Protein AF-J9A8Z2-F1 (afdb_monomer_lite)

Organism: Wuchereria bancrofti (NCBI:txid6293)

Structure (mmCIF, N/CA/C/O backbone):
data_AF-J9A8Z2-F1
#
_entry.id   AF-J9A8Z2-F1
#
loop_
_atom_site.group_PDB
_atom_site.id
_atom_site.type_symbol
_atom_site.label_atom_id
_atom_site.label_alt_id
_atom_site.label_comp_id
_atom_site.label_asym_id
_atom_site.label_entity_id
_atom_site.label_seq_id
_atom_site.pdbx_PDB_ins_code
_atom_site.Cartn_x
_atom_site.Cartn_y
_atom_site.Cartn_z
_atom_site.occupancy
_atom_site.B_iso_or_equiv
_atom_site.auth_seq_id
_atom_site.auth_comp_id
_atom_site.auth_asym_id
_atom_site.auth_atom_id
_atom_site.pdbx_PDB_model_num
ATOM 1 N N . GLY A 1 1 ? 14.173 1.093 8.887 1.00 64.44 1 GLY A N 1
ATOM 2 C CA . GLY A 1 1 ? 15.597 1.394 9.077 1.00 64.44 1 GLY A CA 1
ATOM 3 C C . GLY A 1 1 ? 15.784 2.889 9.036 1.00 64.44 1 GLY A C 1
ATOM 4 O O . GLY A 1 1 ? 14.804 3.608 8.850 1.00 64.44 1 GLY A O 1
ATOM 5 N N . LEU A 1 2 ? 17.013 3.344 9.239 1.00 72.69 2 LEU A N 1
ATOM 6 C CA . LEU A 1 2 ? 17.373 4.749 9.066 1.00 72.69 2 LEU A CA 1
ATOM 7 C C . LEU A 1 2 ? 17.427 5.085 7.563 1.00 72.69 2 LEU A C 1
ATOM 9 O O . LEU A 1 2 ? 17.555 4.171 6.751 1.00 72.69 2 LEU A O 1
ATOM 13 N N . PRO A 1 3 ? 17.362 6.365 7.156 1.00 69.50 3 PRO A N 1
ATOM 14 C CA . PRO A 1 3 ? 17.478 6.742 5.742 1.00 69.50 3 PRO A CA 1
ATOM 15 C C . PRO A 1 3 ? 18.733 6.178 5.055 1.00 69.50 3 PRO A C 1
ATOM 17 O O . PRO A 1 3 ? 18.664 5.742 3.911 1.00 69.50 3 PRO A O 1
ATOM 20 N N . ASN A 1 4 ? 19.849 6.109 5.788 1.00 74.50 4 ASN A N 1
ATOM 21 C CA . ASN A 1 4 ? 21.128 5.587 5.294 1.00 74.50 4 ASN A CA 1
ATOM 22 C C . ASN A 1 4 ? 21.299 4.073 5.523 1.00 74.50 4 ASN A C 1
ATOM 24 O O . ASN A 1 4 ? 22.294 3.496 5.095 1.00 74.50 4 ASN A O 1
ATOM 28 N N . ASP A 1 5 ? 20.340 3.431 6.192 1.00 78.69 5 ASP A N 1
ATOM 29 C CA . ASP A 1 5 ? 20.295 1.984 6.398 1.00 78.69 5 ASP A CA 1
ATOM 30 C C . ASP A 1 5 ? 18.834 1.501 6.353 1.00 78.69 5 ASP A C 1
ATOM 32 O O . ASP A 1 5 ? 18.181 1.325 7.396 1.00 78.69 5 ASP A O 1
ATOM 36 N N . PRO A 1 6 ? 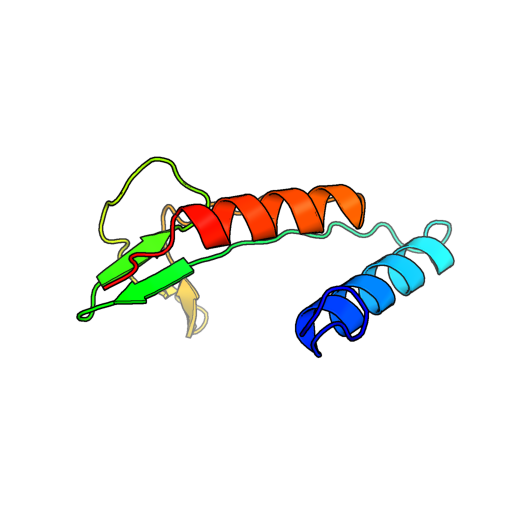18.263 1.371 5.139 1.00 78.31 6 PRO A N 1
ATOM 37 C CA . PRO A 1 6 ? 16.864 1.025 4.982 1.00 78.31 6 PRO A CA 1
ATOM 38 C C . PRO A 1 6 ? 16.570 -0.345 5.591 1.00 78.31 6 PRO A C 1
ATOM 40 O O . PRO A 1 6 ? 17.360 -1.284 5.517 1.00 78.31 6 PRO A O 1
ATOM 43 N N . GLY A 1 7 ? 15.391 -0.467 6.197 1.00 84.00 7 GLY A N 1
ATOM 44 C CA . GLY A 1 7 ? 14.938 -1.737 6.756 1.00 84.00 7 GLY A CA 1
ATOM 45 C C . GLY A 1 7 ? 14.610 -2.750 5.662 1.00 84.00 7 GLY A C 1
ATOM 46 O O . GLY A 1 7 ? 14.528 -2.412 4.480 1.00 84.00 7 GLY A O 1
ATOM 47 N N . ILE A 1 8 ? 14.348 -3.990 6.077 1.00 85.88 8 ILE A N 1
ATOM 48 C CA . ILE A 1 8 ? 14.066 -5.091 5.151 1.00 85.88 8 ILE A CA 1
ATOM 49 C C . ILE A 1 8 ? 12.921 -4.767 4.185 1.00 85.88 8 ILE A C 1
ATOM 51 O O . ILE A 1 8 ? 13.082 -4.953 2.988 1.00 85.88 8 ILE A O 1
ATOM 55 N N . TYR A 1 9 ? 11.830 -4.160 4.665 1.00 81.06 9 TYR A N 1
ATOM 56 C CA . TYR A 1 9 ? 10.675 -3.844 3.820 1.00 81.06 9 TYR A CA 1
ATOM 57 C C . TYR A 1 9 ? 11.017 -2.850 2.695 1.00 81.06 9 TYR A C 1
ATOM 59 O O . TYR A 1 9 ? 10.622 -3.052 1.551 1.00 81.06 9 TYR A O 1
ATOM 67 N N . GLN A 1 10 ? 11.812 -1.817 2.993 1.00 79.94 10 GLN A N 1
ATOM 68 C CA . GLN A 1 10 ? 12.266 -0.829 2.009 1.00 79.94 10 GLN A CA 1
ATOM 69 C C . GLN A 1 10 ? 13.165 -1.487 0.961 1.00 79.94 10 GLN A C 1
ATOM 71 O O . GLN A 1 10 ? 12.959 -1.293 -0.234 1.00 79.94 10 GLN A O 1
ATOM 76 N N . ARG A 1 11 ? 14.125 -2.314 1.397 1.00 86.00 11 ARG A N 1
ATOM 77 C CA . ARG A 1 11 ? 15.024 -3.049 0.495 1.00 86.00 11 ARG A CA 1
ATOM 78 C C . ARG A 1 11 ? 14.246 -4.022 -0.395 1.00 86.00 11 ARG A C 1
ATOM 80 O O . ARG A 1 11 ? 14.474 -4.050 -1.599 1.00 86.00 11 ARG A O 1
ATOM 87 N N . SER A 1 12 ? 13.295 -4.768 0.166 1.00 89.12 12 SER A N 1
ATOM 88 C CA . SER A 1 12 ? 12.439 -5.694 -0.583 1.00 89.12 12 SER A CA 1
ATOM 89 C C . SER A 1 12 ? 11.627 -4.984 -1.664 1.00 89.12 12 SER A C 1
ATOM 91 O O . SER A 1 12 ? 11.579 -5.466 -2.791 1.00 89.12 12 SER A O 1
ATOM 93 N N . LEU A 1 13 ? 11.046 -3.821 -1.356 1.00 86.69 13 LEU A N 1
ATOM 94 C CA . LEU A 1 13 ? 10.301 -3.019 -2.329 1.00 86.69 13 LEU A CA 1
ATOM 95 C C . LEU A 1 13 ? 11.214 -2.492 -3.445 1.00 86.69 13 LEU A C 1
ATOM 97 O O . LEU A 1 13 ? 10.870 -2.622 -4.615 1.00 86.69 13 LEU A O 1
ATOM 101 N N . ILE A 1 14 ? 12.412 -1.995 -3.115 1.00 85.06 14 ILE A N 1
ATOM 102 C CA . ILE A 1 14 ? 13.415 -1.592 -4.119 1.00 85.06 14 ILE A CA 1
ATOM 103 C C . ILE A 1 14 ? 13.732 -2.755 -5.066 1.00 85.06 14 ILE A C 1
ATOM 105 O O . ILE A 1 14 ? 13.718 -2.595 -6.286 1.00 85.06 14 ILE A O 1
ATOM 109 N N . HIS A 1 15 ? 13.994 -3.939 -4.511 1.00 90.50 15 HIS A N 1
ATOM 110 C CA . HIS A 1 15 ? 14.292 -5.121 -5.312 1.00 90.50 15 HIS A CA 1
ATOM 111 C C . HIS A 1 15 ? 13.106 -5.562 -6.177 1.00 90.50 15 HIS A C 1
ATOM 113 O O . HIS A 1 15 ? 13.328 -5.926 -7.331 1.00 90.50 15 HIS A O 1
ATOM 119 N N . LEU A 1 16 ? 11.875 -5.504 -5.657 1.00 91.25 16 LEU A N 1
ATOM 120 C CA . LEU A 1 16 ? 10.658 -5.838 -6.399 1.00 91.25 16 LEU A CA 1
ATOM 121 C C . LEU A 1 16 ? 10.496 -4.944 -7.633 1.00 91.25 16 LEU A C 1
ATOM 123 O O . LEU A 1 16 ? 10.342 -5.456 -8.739 1.00 91.25 16 LEU A O 1
ATOM 127 N N . PHE A 1 17 ? 10.598 -3.624 -7.457 1.00 89.31 17 PHE A N 1
ATOM 128 C CA . PHE A 1 17 ? 10.473 -2.671 -8.562 1.00 89.31 17 PHE A CA 1
ATOM 129 C C . PHE A 1 17 ? 11.600 -2.810 -9.584 1.00 89.31 17 PHE A C 1
ATOM 131 O O . PHE A 1 17 ? 11.346 -2.725 -10.782 1.00 89.31 17 PHE A O 1
ATOM 138 N N . ARG A 1 18 ? 12.833 -3.092 -9.141 1.00 89.94 18 ARG A N 1
ATOM 139 C CA . ARG A 1 18 ? 13.942 -3.387 -10.058 1.00 89.94 18 ARG A CA 1
ATOM 140 C C . ARG A 1 18 ? 13.632 -4.602 -10.939 1.00 89.94 18 ARG A C 1
ATOM 142 O O . ARG A 1 18 ? 13.801 -4.520 -12.148 1.00 89.94 18 ARG A O 1
ATOM 149 N N . ILE A 1 19 ? 13.164 -5.704 -10.347 1.00 91.19 19 ILE A N 1
ATOM 150 C CA . ILE A 1 19 ? 12.837 -6.934 -11.089 1.00 91.19 19 ILE A CA 1
ATOM 151 C C . ILE A 1 19 ? 11.683 -6.698 -12.063 1.00 91.19 19 ILE A C 1
ATOM 153 O O . ILE A 1 19 ? 11.758 -7.154 -13.201 1.00 91.19 19 ILE A O 1
ATOM 157 N N . ALA A 1 20 ? 10.637 -5.989 -11.627 1.00 90.25 20 ALA A N 1
ATOM 158 C CA . ALA A 1 20 ? 9.524 -5.629 -12.497 1.00 90.25 20 ALA A CA 1
ATOM 159 C C . ALA A 1 20 ? 10.028 -4.829 -13.705 1.00 90.25 20 ALA A C 1
ATOM 161 O O . ALA A 1 20 ? 9.726 -5.190 -14.837 1.00 90.25 20 ALA A O 1
ATOM 162 N N . ASN A 1 21 ? 10.886 -3.829 -13.466 1.00 88.06 21 ASN A N 1
A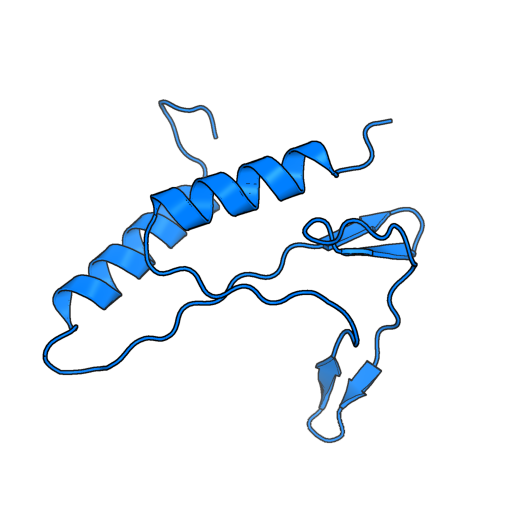TOM 163 C CA . ASN A 1 21 ? 11.465 -2.991 -14.512 1.00 88.06 21 ASN A CA 1
ATOM 164 C C . ASN A 1 21 ? 12.352 -3.772 -15.501 1.00 88.06 21 ASN A C 1
ATOM 166 O O . ASN A 1 21 ? 12.287 -3.550 -16.705 1.00 88.06 21 ASN A O 1
ATOM 170 N N . GLU A 1 22 ? 13.169 -4.706 -15.006 1.00 92.56 22 GLU A N 1
ATOM 171 C CA . GLU A 1 22 ? 14.046 -5.557 -15.829 1.00 92.56 22 GLU A CA 1
ATOM 172 C C . GLU A 1 22 ? 13.279 -6.484 -16.783 1.00 92.56 22 GLU A C 1
ATOM 174 O O . GLU A 1 22 ? 13.855 -6.960 -17.757 1.00 92.56 22 GLU A O 1
ATOM 179 N N . ARG A 1 23 ? 11.994 -6.738 -16.513 1.00 92.94 23 ARG A N 1
ATOM 180 C CA . ARG A 1 23 ? 11.142 -7.671 -17.263 1.00 92.94 23 ARG A CA 1
ATOM 181 C C . ARG A 1 23 ? 9.963 -6.994 -17.964 1.00 92.94 23 ARG A C 1
ATOM 183 O O . ARG A 1 23 ? 9.094 -7.697 -18.469 1.00 92.94 23 ARG A O 1
ATOM 190 N N . LEU A 1 24 ? 9.934 -5.660 -18.025 1.00 87.38 24 LEU A N 1
ATOM 191 C CA . LEU A 1 24 ? 8.806 -4.898 -18.588 1.00 87.38 24 LEU A CA 1
ATOM 192 C C . LEU A 1 24 ? 8.483 -5.245 -20.045 1.00 87.38 24 LEU A C 1
ATOM 194 O O . LEU A 1 24 ? 7.348 -5.074 -20.464 1.00 87.38 24 LEU A O 1
ATOM 198 N N . ASN A 1 25 ? 9.459 -5.722 -20.821 1.00 91.56 25 ASN A N 1
ATOM 199 C CA . ASN A 1 25 ? 9.230 -6.105 -22.218 1.00 91.56 25 ASN A CA 1
ATOM 200 C C . ASN A 1 25 ? 8.564 -7.484 -22.366 1.00 91.56 25 ASN A C 1
ATOM 202 O O . ASN A 1 25 ? 8.055 -7.793 -23.440 1.00 91.56 25 ASN A O 1
ATOM 206 N N . ASP A 1 26 ? 8.581 -8.301 -21.309 1.00 94.12 26 ASP A N 1
ATOM 207 C CA . ASP A 1 26 ? 8.103 -9.686 -21.327 1.00 94.12 26 ASP A CA 1
ATOM 208 C C . ASP A 1 26 ? 6.841 -9.881 -20.474 1.00 94.12 26 ASP A C 1
ATOM 210 O O . ASP A 1 26 ? 6.038 -10.776 -20.743 1.00 94.12 26 ASP A O 1
ATOM 214 N N . ILE A 1 27 ? 6.687 -9.092 -19.402 1.00 93.12 27 ILE A N 1
ATOM 215 C CA . ILE A 1 27 ? 5.625 -9.241 -18.404 1.00 93.12 27 ILE A CA 1
ATOM 216 C C . ILE A 1 27 ? 5.136 -7.863 -17.951 1.00 93.12 27 ILE A C 1
ATOM 218 O O . ILE A 1 27 ? 5.907 -7.056 -17.429 1.00 93.12 27 ILE A O 1
ATOM 222 N N . ASP A 1 28 ? 3.822 -7.658 -18.035 1.00 89.25 28 ASP A N 1
ATOM 223 C CA . ASP A 1 28 ? 3.152 -6.510 -17.432 1.00 89.25 28 ASP A CA 1
ATOM 224 C C . ASP A 1 28 ? 2.924 -6.742 -15.934 1.00 89.25 28 ASP A C 1
ATOM 226 O O . ASP A 1 28 ? 2.198 -7.650 -15.516 1.00 89.25 28 ASP A O 1
ATOM 230 N N . TYR A 1 29 ? 3.535 -5.896 -15.106 1.00 90.50 29 TYR A N 1
ATOM 231 C CA . TYR A 1 29 ? 3.366 -5.925 -13.656 1.00 90.50 29 TYR A CA 1
ATOM 232 C C . TYR A 1 29 ? 2.403 -4.830 -13.200 1.00 90.50 29 TYR A C 1
ATOM 234 O O . TYR A 1 29 ? 2.578 -3.659 -13.521 1.00 90.50 29 TYR A O 1
ATOM 242 N N . THR A 1 30 ? 1.432 -5.197 -12.364 1.00 92.19 30 THR A N 1
ATOM 243 C CA . THR A 1 30 ? 0.693 -4.240 -11.529 1.00 92.19 30 THR A CA 1
ATOM 244 C C . THR A 1 30 ? 1.116 -4.441 -10.084 1.00 92.19 30 THR A C 1
ATOM 246 O O . THR A 1 30 ? 0.972 -5.537 -9.541 1.00 92.19 30 THR A O 1
ATOM 249 N N . ILE A 1 31 ? 1.657 -3.392 -9.466 1.00 92.06 31 ILE A N 1
ATOM 250 C CA . ILE A 1 31 ? 2.061 -3.408 -8.061 1.00 92.06 31 ILE A CA 1
ATOM 251 C C . ILE A 1 31 ? 1.099 -2.517 -7.285 1.00 92.06 31 ILE A C 1
ATOM 253 O O . ILE A 1 31 ? 0.876 -1.359 -7.644 1.00 92.06 31 ILE A O 1
ATOM 257 N N . SER A 1 32 ? 0.552 -3.056 -6.200 1.00 93.56 32 SER A N 1
ATOM 258 C CA . SER A 1 32 ? 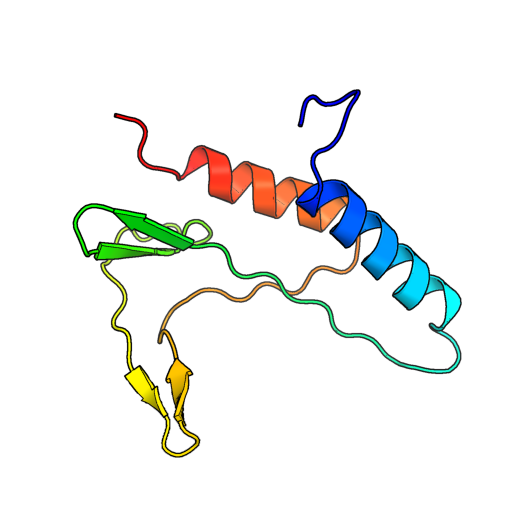-0.375 -2.337 -5.333 1.00 93.56 32 SER A CA 1
ATOM 259 C C . SER A 1 32 ? 0.038 -2.448 -3.868 1.00 93.56 32 SER A C 1
ATOM 261 O O . SER A 1 32 ? 0.632 -3.440 -3.446 1.00 93.56 32 SER A O 1
ATOM 263 N N . ILE A 1 33 ? -0.289 -1.423 -3.082 1.00 93.06 33 ILE A N 1
ATOM 264 C CA . ILE A 1 33 ? -0.017 -1.341 -1.648 1.00 93.06 33 ILE A CA 1
ATOM 265 C C . ILE A 1 33 ? -1.309 -1.043 -0.891 1.00 93.06 33 ILE A C 1
ATOM 267 O O . ILE A 1 33 ? -2.064 -0.138 -1.238 1.00 93.06 33 ILE A O 1
ATOM 271 N N . SER A 1 34 ? -1.497 -1.764 0.209 1.00 93.88 34 SER A N 1
ATOM 272 C CA . SER A 1 34 ? -2.423 -1.431 1.289 1.00 93.88 34 SER A CA 1
ATOM 273 C C . SER A 1 34 ? -1.644 -1.342 2.598 1.00 93.88 34 SER A C 1
ATOM 275 O O . SER A 1 34 ? -0.717 -2.126 2.816 1.00 93.88 34 SER A O 1
ATOM 277 N N . MET A 1 35 ? -2.020 -0.428 3.490 1.00 93.81 35 MET A N 1
ATOM 278 C CA . MET A 1 35 ? -1.363 -0.272 4.788 1.00 93.81 35 MET A CA 1
ATOM 279 C C . MET A 1 35 ? -2.416 -0.081 5.877 1.00 93.81 35 MET A C 1
ATOM 281 O O . MET A 1 35 ? -3.261 0.801 5.777 1.00 93.81 35 MET A O 1
ATOM 285 N N . LEU A 1 36 ? -2.357 -0.905 6.922 1.00 94.44 36 LEU A N 1
ATOM 286 C CA . LEU A 1 36 ? -3.295 -0.875 8.041 1.00 94.44 36 LEU A CA 1
ATOM 287 C C . LEU A 1 36 ? -2.568 -0.973 9.380 1.00 94.44 36 LEU A C 1
ATOM 289 O O . LEU A 1 36 ? -1.426 -1.433 9.455 1.00 94.44 36 LEU A O 1
ATOM 293 N N . GLU A 1 37 ? -3.249 -0.564 10.442 1.00 93.75 37 GLU A N 1
ATOM 294 C CA . GLU A 1 37 ? -2.871 -0.859 11.821 1.00 93.75 37 GLU A CA 1
ATOM 295 C C . GLU A 1 37 ? -3.962 -1.679 12.507 1.00 93.75 37 GLU A C 1
ATOM 297 O O . GLU A 1 37 ? -5.150 -1.533 12.214 1.00 93.75 37 GLU A O 1
ATOM 302 N N . ILE A 1 38 ? -3.539 -2.525 13.444 1.00 92.75 38 ILE A N 1
ATOM 303 C CA . ILE A 1 38 ? -4.424 -3.184 14.399 1.00 92.75 38 ILE A CA 1
ATOM 304 C C . ILE A 1 38 ? -4.100 -2.590 15.762 1.00 92.75 38 ILE A C 1
ATOM 306 O O . ILE A 1 38 ? -2.994 -2.765 16.273 1.00 92.75 38 ILE A O 1
ATOM 310 N N . TYR A 1 39 ? -5.052 -1.863 16.334 1.00 89.56 39 TYR A N 1
ATOM 311 C CA . TYR A 1 39 ? -4.899 -1.215 17.630 1.00 89.56 39 TYR A CA 1
ATOM 312 C C . TYR A 1 39 ? -6.166 -1.400 18.460 1.00 89.56 39 TYR A C 1
ATOM 314 O O . TYR A 1 39 ? -7.259 -1.057 18.009 1.00 89.56 39 TYR A O 1
ATOM 322 N N . ASN A 1 40 ? -6.020 -1.930 19.679 1.00 90.44 40 ASN A N 1
ATOM 323 C CA . ASN A 1 40 ? -7.137 -2.272 20.567 1.00 90.44 40 ASN A CA 1
ATOM 324 C C . ASN A 1 40 ? -8.238 -3.075 19.844 1.00 90.44 40 ASN A C 1
ATOM 326 O O . ASN A 1 40 ? -9.403 -2.677 19.835 1.00 90.44 40 ASN A O 1
ATOM 330 N N . GLU A 1 41 ? -7.819 -4.134 19.142 1.00 90.06 41 GLU A N 1
ATOM 331 C CA . GLU A 1 41 ? -8.680 -5.024 18.341 1.00 90.06 41 GLU A CA 1
ATOM 332 C C . GLU A 1 41 ? -9.470 -4.328 17.216 1.00 90.06 41 GLU A C 1
ATOM 334 O O . GLU A 1 41 ? -10.376 -4.912 16.624 1.00 90.06 41 GLU A O 1
ATOM 339 N N . LYS A 1 42 ? -9.112 -3.083 16.879 1.00 91.38 42 LYS A N 1
ATOM 340 C CA . LYS A 1 42 ? -9.681 -2.344 15.752 1.00 91.38 42 LYS A CA 1
ATOM 341 C C . LYS A 1 42 ? -8.694 -2.289 14.605 1.00 91.38 42 LYS A C 1
ATOM 343 O O . LYS A 1 42 ? -7.522 -1.977 14.805 1.00 91.38 42 LYS A O 1
ATOM 348 N N . ILE A 1 43 ? -9.196 -2.530 13.404 1.00 94.25 43 ILE A N 1
ATOM 349 C CA . ILE A 1 43 ? -8.440 -2.430 12.162 1.00 94.25 43 ILE A CA 1
ATOM 350 C C . ILE A 1 43 ? -8.721 -1.080 11.558 1.00 94.25 43 ILE A C 1
ATOM 352 O O . ILE A 1 43 ? -9.877 -0.696 11.380 1.00 94.25 43 ILE A O 1
ATOM 356 N N . ARG A 1 44 ? -7.660 -0.362 11.229 1.00 94.56 44 ARG A N 1
ATOM 357 C CA . ARG A 1 44 ? -7.761 0.946 10.602 1.00 94.56 44 ARG A CA 1
ATOM 358 C C . ARG A 1 44 ? -6.883 0.987 9.381 1.00 94.56 44 ARG A C 1
ATOM 360 O O . ARG A 1 44 ? -5.721 0.595 9.428 1.00 94.56 44 ARG A O 1
ATOM 367 N N . ASP A 1 45 ? -7.455 1.490 8.305 1.00 95.75 45 ASP A N 1
ATOM 368 C CA . ASP A 1 45 ? -6.711 1.816 7.106 1.00 95.75 45 ASP A CA 1
ATOM 369 C C . ASP A 1 45 ? -5.868 3.070 7.357 1.00 95.75 45 ASP A C 1
ATOM 371 O O . ASP A 1 45 ? -6.394 4.134 7.681 1.00 95.75 45 ASP A O 1
ATOM 375 N N . LEU A 1 46 ? -4.551 2.934 7.215 1.00 96.06 46 LEU A N 1
ATOM 376 C CA . LEU A 1 46 ? -3.599 4.025 7.410 1.00 96.06 46 LEU A CA 1
ATOM 377 C C . LEU A 1 46 ? -3.503 4.944 6.186 1.00 96.06 46 LEU A C 1
ATOM 379 O O . LEU A 1 46 ? -2.945 6.035 6.278 1.00 96.06 46 LEU A O 1
ATOM 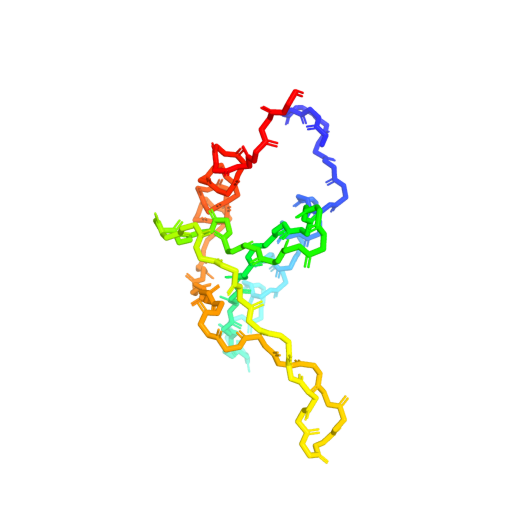383 N N . LEU A 1 47 ? -4.033 4.537 5.036 1.00 95.62 47 LEU A N 1
ATOM 384 C CA . LEU A 1 47 ? -4.023 5.305 3.792 1.00 95.62 47 LEU A CA 1
ATOM 385 C C . LEU A 1 47 ? -5.341 6.049 3.554 1.00 95.62 47 LEU A C 1
ATOM 387 O O . LEU A 1 47 ? -5.380 6.964 2.722 1.00 95.62 47 LEU A O 1
ATOM 391 N N . SER A 1 48 ? -6.392 5.703 4.294 1.00 93.12 48 SER A N 1
ATOM 392 C CA . SER A 1 48 ? -7.675 6.404 4.299 1.00 93.12 48 SER A CA 1
ATOM 393 C C . SER A 1 48 ? -7.654 7.640 5.201 1.00 93.12 48 SER A C 1
ATOM 395 O O . SER A 1 48 ? -6.942 7.705 6.200 1.00 93.12 48 SER A O 1
ATOM 397 N N . ASN A 1 49 ? -8.485 8.630 4.867 1.00 87.31 49 ASN A N 1
ATOM 398 C CA . ASN A 1 49 ? -8.769 9.755 5.766 1.00 87.31 49 ASN A CA 1
ATOM 399 C C . ASN A 1 49 ? -9.790 9.371 6.857 1.00 87.31 49 ASN A C 1
ATOM 401 O O . ASN A 1 49 ? -9.991 10.117 7.814 1.00 87.31 49 ASN A O 1
ATOM 405 N N . SER A 1 50 ? -10.461 8.225 6.705 1.00 86.81 50 SER A N 1
ATOM 406 C CA . SER A 1 50 ? -11.412 7.700 7.679 1.00 86.81 50 SER A CA 1
ATOM 407 C C . SER A 1 50 ? -10.696 6.918 8.779 1.00 86.81 50 SER A C 1
ATOM 409 O O . SER A 1 50 ? -9.784 6.146 8.509 1.00 86.81 50 SER A O 1
ATOM 411 N N . LYS A 1 51 ? -11.162 7.061 10.024 1.00 83.69 51 LYS A N 1
ATOM 412 C CA . LYS A 1 51 ? -10.682 6.284 11.185 1.00 83.69 51 LYS A CA 1
ATOM 413 C C . LYS A 1 51 ? -11.638 5.153 11.576 1.00 83.69 51 LYS A C 1
ATOM 415 O O . LYS A 1 51 ? -11.629 4.697 12.725 1.00 83.69 51 LYS A O 1
ATOM 420 N N . ASN A 1 52 ? -12.496 4.741 10.643 1.00 90.69 52 ASN A N 1
ATOM 421 C CA . ASN A 1 52 ? -13.468 3.679 10.866 1.00 90.69 52 ASN A CA 1
ATOM 422 C C . ASN A 1 52 ? -12.767 2.357 11.179 1.00 90.69 52 ASN A C 1
ATOM 424 O O . ASN A 1 52 ? -11.707 2.055 10.636 1.00 90.69 52 ASN A O 1
ATOM 428 N N . ASN A 1 53 ? -13.392 1.569 12.053 1.00 95.25 53 ASN A N 1
ATOM 429 C CA . ASN A 1 53 ? -12.989 0.188 12.257 1.00 95.25 53 ASN A CA 1
ATOM 430 C C . ASN A 1 53 ? -13.428 -0.637 11.042 1.00 95.25 53 ASN A C 1
ATOM 432 O O . ASN A 1 53 ? -14.628 -0.702 10.768 1.00 95.25 53 ASN A O 1
ATOM 436 N N . LEU A 1 54 ? -12.483 -1.241 10.327 1.00 96.12 54 LEU A N 1
ATOM 437 C CA . LEU A 1 54 ? -12.788 -2.097 9.184 1.00 96.12 54 LEU A CA 1
ATOM 438 C C . LEU A 1 54 ? -13.116 -3.527 9.643 1.00 96.12 54 LEU A C 1
ATOM 440 O O . LEU A 1 54 ? -12.443 -4.055 10.531 1.00 96.12 54 LEU A O 1
ATOM 444 N N . PRO A 1 55 ? -14.140 -4.174 9.060 1.00 94.56 55 PRO A N 1
ATOM 445 C CA . PRO A 1 55 ? -14.443 -5.568 9.356 1.00 94.56 55 PRO A CA 1
ATOM 446 C C . PRO A 1 55 ? -13.433 -6.511 8.682 1.00 94.56 55 PRO A C 1
ATOM 448 O O . PRO A 1 55 ? -12.983 -6.246 7.571 1.00 94.56 55 PRO A O 1
ATOM 451 N N . ILE A 1 56 ? -13.148 -7.652 9.316 1.00 92.31 56 ILE A N 1
ATOM 452 C CA . ILE A 1 56 ? -12.506 -8.807 8.666 1.00 92.31 56 ILE A CA 1
ATOM 453 C C . ILE A 1 56 ? -13.588 -9.782 8.220 1.00 92.31 56 ILE A C 1
ATOM 455 O O . ILE A 1 56 ? -14.532 -10.056 8.965 1.00 92.31 56 ILE A O 1
ATOM 459 N N . ARG A 1 57 ? -13.428 -10.358 7.030 1.00 91.75 57 ARG A N 1
ATOM 460 C CA . ARG A 1 57 ? -14.241 -11.472 6.536 1.00 91.75 57 ARG A CA 1
ATOM 461 C C . ARG A 1 57 ? -13.325 -12.581 6.031 1.00 91.75 57 ARG A C 1
ATOM 463 O O . ARG A 1 57 ? -12.229 -12.312 5.560 1.00 91.75 57 ARG A O 1
ATOM 470 N N . ILE A 1 58 ? -13.773 -13.828 6.128 1.00 88.81 58 ILE A N 1
ATOM 471 C CA . ILE A 1 58 ? -13.138 -14.951 5.431 1.00 88.81 58 ILE A CA 1
ATOM 472 C C . ILE A 1 58 ? -14.000 -15.228 4.204 1.00 88.81 58 ILE A C 1
ATOM 474 O O . ILE A 1 58 ? -15.193 -15.508 4.334 1.00 88.81 58 ILE A O 1
ATOM 478 N N . GLY A 1 59 ? -13.418 -15.074 3.019 1.00 83.56 59 GLY A N 1
ATOM 479 C CA . GLY A 1 59 ? -14.065 -15.388 1.755 1.00 83.56 59 GLY A CA 1
ATOM 480 C C . GLY A 1 59 ? -14.295 -16.890 1.597 1.00 83.56 59 GLY A C 1
ATOM 481 O O . GLY A 1 59 ? -13.679 -17.713 2.271 1.00 83.56 59 GLY A O 1
ATOM 482 N N . ASN A 1 60 ? -15.155 -17.270 0.651 1.00 84.25 60 ASN A N 1
ATOM 483 C CA . ASN A 1 60 ? -15.479 -18.680 0.380 1.00 84.25 60 ASN A CA 1
ATOM 484 C C . ASN A 1 60 ? -14.262 -19.514 -0.070 1.00 84.25 60 ASN A C 1
ATOM 486 O O . ASN A 1 60 ? -14.292 -20.737 -0.016 1.00 84.25 60 ASN A O 1
ATOM 490 N N . ASN A 1 61 ? -13.191 -18.851 -0.507 1.00 87.56 61 ASN A N 1
ATOM 491 C CA . ASN A 1 61 ? -11.894 -19.440 -0.842 1.00 87.56 61 ASN A CA 1
ATOM 492 C C . ASN A 1 61 ? -10.958 -19.597 0.376 1.00 87.56 61 ASN A C 1
ATOM 494 O O . ASN A 1 61 ? -9.796 -19.954 0.205 1.00 87.56 61 ASN A O 1
ATOM 498 N N . GLY A 1 62 ? -11.428 -19.285 1.587 1.00 86.81 62 GLY A N 1
ATOM 499 C CA . GLY A 1 62 ? -10.628 -19.289 2.811 1.00 86.81 62 GLY A CA 1
ATOM 500 C C . GLY A 1 62 ? -9.689 -18.089 2.954 1.00 86.81 62 GLY A C 1
ATOM 501 O O . GLY A 1 62 ? -8.954 -18.016 3.937 1.00 86.81 62 GLY A O 1
ATOM 502 N N . MET A 1 63 ? -9.695 -17.142 2.010 1.00 87.94 63 MET A N 1
ATOM 503 C CA . MET A 1 63 ? -8.838 -15.961 2.083 1.00 87.94 63 MET A CA 1
ATOM 504 C C . MET A 1 63 ? -9.456 -14.886 2.965 1.00 87.94 63 MET A C 1
ATOM 506 O O . MET A 1 63 ? -10.665 -14.664 2.963 1.00 87.94 63 MET A O 1
ATOM 510 N N . LEU A 1 64 ? -8.597 -14.200 3.708 1.00 87.56 64 LEU A N 1
ATOM 511 C CA . LEU A 1 64 ? -8.987 -13.058 4.512 1.00 87.56 64 LEU A CA 1
ATOM 512 C C . LEU A 1 64 ? -9.243 -11.847 3.607 1.00 87.56 64 LEU A C 1
ATOM 514 O O . LEU A 1 64 ? -8.414 -11.515 2.763 1.00 87.56 64 LEU A O 1
ATOM 518 N N . ASP A 1 65 ? -10.376 -11.191 3.814 1.00 90.19 65 ASP A N 1
ATOM 519 C CA . ASP A 1 65 ? -10.790 -9.970 3.136 1.00 90.19 65 ASP A CA 1
ATOM 520 C C . ASP A 1 65 ? -11.073 -8.874 4.172 1.00 90.19 65 ASP A C 1
ATOM 522 O O . ASP A 1 65 ? -11.597 -9.139 5.259 1.00 90.19 65 ASP A O 1
ATOM 526 N N . ILE A 1 66 ? -10.722 -7.635 3.834 1.00 93.69 66 ILE A N 1
ATOM 527 C CA . ILE A 1 66 ? -10.943 -6.451 4.670 1.00 93.69 66 ILE A CA 1
ATOM 528 C C . ILE A 1 66 ? -11.688 -5.420 3.818 1.00 93.69 66 ILE A C 1
ATOM 530 O O . ILE A 1 66 ? -11.065 -4.543 3.210 1.00 93.69 66 ILE A O 1
ATOM 534 N N . PRO A 1 67 ? -13.028 -5.507 3.740 1.00 92.94 67 PRO A N 1
ATOM 535 C CA . PRO A 1 67 ? -13.812 -4.593 2.925 1.00 92.94 67 PRO A CA 1
ATOM 536 C C . PRO A 1 67 ? -13.590 -3.136 3.324 1.00 92.94 67 PRO A C 1
ATOM 538 O O . PRO A 1 67 ? -13.708 -2.769 4.494 1.00 92.94 67 PRO A O 1
ATOM 541 N N . GLY A 1 68 ? -13.309 -2.300 2.327 1.00 92.81 68 GLY A N 1
ATOM 542 C CA . GLY A 1 68 ? -13.035 -0.878 2.523 1.00 92.81 68 GLY A CA 1
ATOM 543 C C . GLY A 1 68 ? -11.577 -0.546 2.842 1.00 92.81 68 GLY A C 1
ATOM 544 O O . GLY A 1 68 ? -11.281 0.633 3.017 1.00 92.81 68 GLY A O 1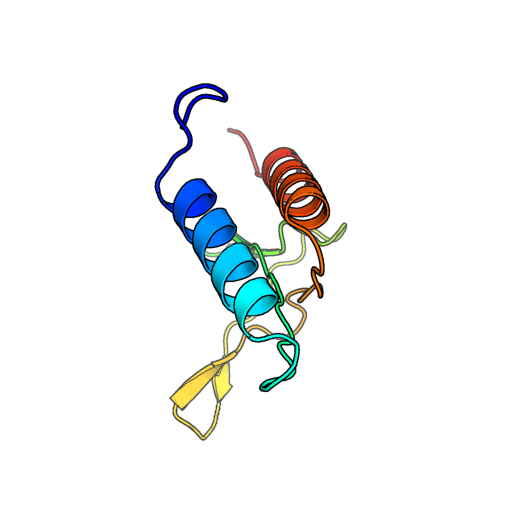
ATOM 545 N N . LEU A 1 69 ? -10.675 -1.535 2.889 1.00 95.31 69 LEU A N 1
ATOM 546 C CA . LEU A 1 69 ? -9.236 -1.285 2.918 1.00 95.31 69 LEU A CA 1
ATOM 547 C C . LEU A 1 69 ? -8.782 -0.725 1.568 1.00 95.31 69 LEU A C 1
ATOM 549 O O . LEU A 1 69 ? -8.996 -1.341 0.522 1.00 95.31 69 LEU A O 1
ATOM 553 N N . LEU A 1 70 ? -8.143 0.440 1.588 1.00 95.88 70 LEU A N 1
ATOM 554 C CA . LEU A 1 70 ? -7.632 1.074 0.389 1.00 95.88 70 LEU A CA 1
ATOM 555 C C . LEU A 1 70 ? -6.434 0.298 -0.163 1.00 95.88 70 LEU A C 1
ATOM 557 O O . LEU A 1 70 ? -5.458 0.014 0.537 1.00 95.88 70 LEU A O 1
ATOM 561 N N . VAL A 1 71 ? -6.513 0.013 -1.459 1.00 95.00 71 VAL A N 1
ATOM 562 C CA . VAL A 1 71 ? -5.443 -0.582 -2.255 1.00 95.00 71 VAL A CA 1
ATOM 563 C C . VAL A 1 71 ? -5.050 0.442 -3.312 1.00 95.00 71 VAL A C 1
ATOM 565 O O . VAL A 1 71 ? -5.869 0.830 -4.144 1.00 95.00 71 VAL A O 1
ATOM 568 N N . LEU A 1 72 ? -3.812 0.921 -3.249 1.00 95.25 72 LEU A N 1
ATOM 569 C CA . LEU A 1 72 ? -3.277 1.927 -4.162 1.00 95.25 72 LEU A CA 1
ATOM 570 C C . LEU A 1 72 ? -2.293 1.285 -5.124 1.00 95.25 72 LEU A C 1
ATOM 572 O O . LEU A 1 72 ? -1.370 0.601 -4.687 1.00 95.25 72 LEU A O 1
ATOM 576 N N . ASN A 1 73 ? -2.455 1.547 -6.417 1.00 95.25 73 ASN A N 1
ATOM 577 C CA . ASN A 1 73 ? -1.445 1.187 -7.403 1.00 95.25 73 ASN A CA 1
ATOM 578 C C . ASN A 1 73 ? -0.245 2.123 -7.276 1.00 95.25 73 ASN A C 1
ATOM 580 O O . ASN A 1 73 ? -0.412 3.326 -7.076 1.00 95.25 73 ASN A O 1
ATOM 584 N N . VAL A 1 74 ? 0.948 1.552 -7.389 1.00 92.50 74 VAL A N 1
ATOM 585 C CA . VAL A 1 74 ? 2.221 2.263 -7.298 1.00 92.50 74 VAL A CA 1
ATOM 586 C C . VAL A 1 74 ? 3.104 1.848 -8.467 1.00 92.50 74 VAL A C 1
ATOM 588 O O . VAL A 1 74 ? 3.315 0.661 -8.710 1.00 92.50 74 VAL A O 1
ATOM 591 N N . ASN A 1 75 ? 3.632 2.830 -9.187 1.00 90.25 75 ASN A N 1
ATOM 592 C CA . ASN A 1 75 ? 4.418 2.609 -10.404 1.00 90.25 75 ASN A CA 1
ATOM 593 C C . ASN A 1 75 ? 5.905 2.883 -10.183 1.00 90.25 75 ASN A C 1
ATOM 595 O O . ASN A 1 75 ? 6.754 2.402 -10.931 1.00 90.25 75 ASN A O 1
ATOM 599 N N . THR A 1 76 ? 6.237 3.628 -9.128 1.00 88.62 76 THR A N 1
ATOM 600 C CA . THR A 1 76 ? 7.607 4.028 -8.816 1.00 88.62 76 THR A CA 1
ATOM 601 C C . THR A 1 76 ? 7.935 3.820 -7.343 1.00 88.62 76 THR A C 1
ATOM 603 O O . THR A 1 76 ? 7.069 3.840 -6.468 1.00 88.62 76 THR A O 1
ATOM 606 N N . LEU A 1 77 ? 9.228 3.681 -7.039 1.00 85.62 77 LEU A N 1
ATOM 607 C CA . LEU A 1 77 ? 9.698 3.634 -5.654 1.00 85.62 77 LEU A CA 1
ATOM 608 C C . LEU A 1 77 ? 9.369 4.928 -4.886 1.00 85.62 77 LEU A C 1
ATOM 610 O O . LEU A 1 77 ? 9.162 4.888 -3.675 1.00 85.62 77 LEU A O 1
ATOM 614 N N . GLN A 1 78 ? 9.315 6.068 -5.578 1.00 88.62 78 GLN A N 1
ATOM 615 C CA . GLN A 1 78 ? 8.945 7.342 -4.971 1.00 88.62 78 GLN A CA 1
ATOM 616 C C . GLN A 1 78 ? 7.482 7.335 -4.508 1.00 88.62 78 GLN A C 1
ATOM 618 O O . GLN A 1 78 ? 7.218 7.663 -3.353 1.00 88.62 78 GLN A O 1
ATOM 623 N N . GLU A 1 79 ? 6.550 6.865 -5.344 1.00 91.62 79 GLU A N 1
ATOM 624 C CA . GLU A 1 79 ? 5.141 6.698 -4.952 1.00 91.62 79 GLU A CA 1
ATOM 625 C C . GLU A 1 79 ? 5.004 5.780 -3.730 1.00 91.62 79 GLU A C 1
ATOM 627 O O . GLU A 1 79 ? 4.255 6.072 -2.798 1.00 91.62 79 GLU A O 1
ATOM 632 N N . VAL A 1 80 ? 5.791 4.701 -3.672 1.00 88.50 80 VAL A N 1
ATOM 633 C CA . VAL A 1 80 ? 5.840 3.819 -2.498 1.00 88.50 80 VAL A CA 1
ATOM 634 C C . VAL A 1 80 ? 6.266 4.582 -1.242 1.00 88.50 80 VAL A C 1
ATOM 636 O O . VAL A 1 80 ? 5.638 4.443 -0.193 1.00 88.50 80 VAL A O 1
ATOM 639 N N . GLN A 1 81 ? 7.318 5.400 -1.321 1.00 87.31 81 GLN A N 1
ATOM 640 C CA . GLN A 1 81 ? 7.785 6.203 -0.187 1.00 87.31 81 GLN A CA 1
ATOM 641 C C . GLN A 1 81 ? 6.736 7.222 0.273 1.00 87.31 81 GLN A C 1
ATOM 643 O O . GLN A 1 81 ? 6.558 7.410 1.479 1.00 87.31 81 GLN A O 1
ATOM 648 N N . GLU A 1 82 ? 6.017 7.847 -0.657 1.00 91.50 82 GLU A N 1
ATOM 649 C CA . GLU A 1 82 ? 4.934 8.786 -0.358 1.00 91.50 82 GLU A CA 1
ATOM 650 C C . GLU A 1 82 ? 3.770 8.093 0.364 1.00 91.50 82 GLU A C 1
ATOM 652 O O . GLU A 1 82 ? 3.317 8.574 1.409 1.00 91.50 82 GLU A O 1
ATOM 657 N N . VAL A 1 83 ? 3.347 6.922 -0.124 1.00 92.38 83 VAL A N 1
ATOM 658 C CA . VAL A 1 83 ? 2.310 6.090 0.509 1.00 92.38 83 VAL A CA 1
ATOM 659 C C . VAL A 1 83 ? 2.728 5.672 1.922 1.00 92.38 83 VAL A C 1
ATOM 661 O O . VAL A 1 83 ? 1.948 5.813 2.866 1.00 92.38 83 VAL A O 1
ATOM 664 N N . LEU A 1 84 ? 3.972 5.221 2.099 1.00 88.31 84 LEU A N 1
ATOM 665 C CA . LEU A 1 84 ? 4.504 4.825 3.406 1.00 88.31 84 LEU A CA 1
ATOM 666 C C . LEU A 1 84 ? 4.561 5.999 4.386 1.00 88.31 84 LEU A C 1
ATOM 668 O O . LEU A 1 84 ? 4.173 5.853 5.546 1.00 88.31 84 LEU A O 1
ATOM 672 N N . LYS A 1 85 ? 5.013 7.172 3.927 1.00 89.88 85 LYS A N 1
ATOM 673 C CA . LYS A 1 85 ? 5.063 8.387 4.746 1.00 89.88 85 LYS A CA 1
ATOM 674 C C . LYS A 1 85 ? 3.661 8.805 5.186 1.00 89.88 85 LYS A C 1
ATOM 676 O O . LYS A 1 85 ? 3.467 9.096 6.365 1.00 89.88 85 LYS A O 1
ATOM 681 N N . LYS A 1 86 ? 2.683 8.775 4.273 1.00 92.31 86 LYS A N 1
ATOM 682 C CA . LYS A 1 86 ? 1.272 9.035 4.591 1.00 92.31 86 LYS A CA 1
ATOM 683 C C . LYS A 1 86 ? 0.765 8.070 5.663 1.00 92.31 86 LYS A C 1
ATOM 685 O O . LYS A 1 86 ? 0.251 8.512 6.687 1.00 92.31 86 LYS A O 1
ATOM 690 N N . GLY A 1 87 ? 0.964 6.768 5.460 1.00 92.06 87 GLY A N 1
ATOM 691 C CA . GLY A 1 87 ? 0.530 5.753 6.414 1.00 92.06 87 GLY A CA 1
ATOM 692 C C . GLY A 1 87 ? 1.190 5.896 7.787 1.00 92.06 87 GLY A C 1
ATOM 693 O O . GLY A 1 87 ? 0.531 5.741 8.811 1.00 92.06 87 GLY A O 1
ATOM 694 N N . GLN A 1 88 ? 2.472 6.265 7.831 1.00 89.12 88 GLN A N 1
ATOM 695 C CA . GLN A 1 88 ? 3.188 6.521 9.080 1.00 89.12 88 GLN A CA 1
ATOM 696 C C . GLN A 1 88 ? 2.643 7.744 9.833 1.00 89.12 88 GLN A C 1
ATOM 698 O O . GLN A 1 88 ? 2.528 7.683 11.053 1.00 89.12 88 GLN A O 1
ATOM 703 N N . MET A 1 89 ? 2.288 8.827 9.134 1.00 90.31 89 MET A N 1
ATOM 704 C CA . MET A 1 89 ? 1.686 10.020 9.752 1.00 90.31 89 MET A CA 1
ATOM 705 C C . MET A 1 89 ? 0.291 9.752 10.327 1.00 90.31 89 MET A C 1
ATOM 707 O O . MET A 1 89 ? -0.113 10.409 11.282 1.00 90.31 89 MET A O 1
ATOM 711 N N . ASN A 1 90 ? -0.432 8.787 9.757 1.00 90.00 90 ASN A N 1
ATOM 712 C CA . ASN A 1 90 ? -1.778 8.420 10.187 1.00 90.00 90 ASN A CA 1
ATOM 713 C C . ASN A 1 90 ? -1.809 7.398 11.330 1.00 90.00 90 ASN A C 1
ATOM 715 O O . ASN A 1 90 ? -2.885 7.148 11.878 1.00 90.00 90 ASN A O 1
ATOM 719 N N . ARG A 1 91 ? -0.657 6.822 11.703 1.00 86.75 91 ARG A N 1
ATOM 720 C CA . ARG A 1 91 ? -0.571 5.908 12.845 1.00 86.75 91 ARG A CA 1
ATOM 721 C C . ARG A 1 91 ? -0.998 6.605 14.125 1.00 86.75 91 ARG A C 1
ATOM 723 O O . ARG A 1 91 ? -0.614 7.745 14.386 1.00 86.75 91 ARG A O 1
ATOM 730 N N . VAL A 1 92 ? -1.741 5.888 14.960 1.00 75.44 92 VAL A N 1
ATOM 731 C CA . VAL A 1 92 ? -1.989 6.348 16.326 1.00 75.44 92 VAL A CA 1
ATOM 732 C C . VAL A 1 92 ? -0.682 6.249 17.106 1.00 75.44 92 VAL A C 1
ATOM 734 O O . VAL A 1 92 ? -0.146 5.160 17.301 1.00 75.44 92 VAL A O 1
ATOM 737 N N . ILE A 1 93 ? -0.166 7.397 17.537 1.00 65.44 93 ILE A N 1
ATOM 738 C CA . ILE A 1 93 ? 0.958 7.480 18.466 1.00 65.44 93 ILE A CA 1
ATOM 739 C C . ILE A 1 93 ? 0.351 7.720 19.846 1.00 65.44 93 ILE A C 1
ATOM 741 O O . ILE A 1 93 ? -0.269 8.762 20.061 1.00 65.44 93 ILE A O 1
ATOM 745 N N . ASN A 1 94 ? 0.491 6.741 20.735 1.00 52.25 94 ASN A N 1
ATOM 746 C CA . ASN A 1 94 ? 0.352 6.957 22.173 1.00 52.25 94 ASN A CA 1
ATOM 747 C C . ASN A 1 94 ? 1.731 7.194 22.775 1.00 52.25 94 ASN A C 1
ATOM 749 O O . ASN A 1 94 ? 2.673 6.494 22.334 1.00 52.25 94 ASN A O 1
#

Foldseek 3Di:
DPPVDDDPVLVVVVVVLVVCVVCVVPDDDWDKDWDWDQDPNFIATLQDPDRDGWDWDQDPVRDIDTPPTDIGTDNDSVSVVVSVVSSVVSDDDD

Radius of gyration: 15.44 Å; chains: 1; bounding box: 37×30×44 Å

InterPro domains:
  IPR001752 Kinesin motor domain [PF00225] (4-92)
  IPR001752 Kinesin motor domain [PS50067] (1-94)
  IPR027417 P-loop containing nucleoside triphosphate hydrolase [SSF52540] (3-93)
  IPR027640 Kinesin-like protein [PTHR47972] (3-93)
  IPR036961 Kinesin motor domain superfamily [G3D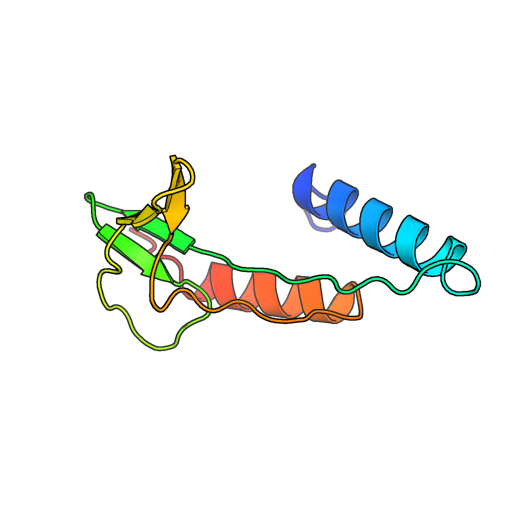SA:3.40.850.10] (1-94)

pLDDT: mean 88.6, std 7.32, range [52.25, 96.12]

Sequence (94 aa):
GLPNDPGIYQRSLIHLFRIANERLNDIDYTISISMLEIYNEKIRDLLSNSKNNLPIRIGNNGMLDIPGLLVLNVNTLQEVQEVLKKGQMNRVIN

Secondary structure (DSSP, 8-state):
-BTTB--HHHHHHHHHHHHHHHTTTT-----EE--EEEETTEEEESSSS--PPPPPEE-TTS-EE-TT---EE--SHHHHHHHHHHHHHHS---